Protein AF-W5SKE3-F1 (afdb_monomer_lite)

pLDDT: mean 70.8, std 13.85, range [36.34, 90.31]

Structure (mmCIF, N/CA/C/O backbone):
data_AF-W5SKE3-F1
#
_entry.id   AF-W5SKE3-F1
#
loop_
_atom_site.group_PDB
_atom_site.id
_atom_site.type_symbol
_atom_site.label_atom_id
_atom_site.label_alt_id
_atom_site.label_comp_id
_atom_site.label_asym_id
_atom_site.label_entity_id
_atom_site.label_seq_id
_atom_site.pdbx_PDB_ins_code
_atom_site.Cartn_x
_atom_site.Cartn_y
_atom_site.Cartn_z
_atom_site.occupancy
_atom_site.B_iso_or_equiv
_atom_site.auth_seq_id
_atom_site.auth_comp_id
_atom_site.auth_asym_id
_atom_site.auth_atom_id
_atom_site.pdbx_PDB_model_num
ATOM 1 N N . MET A 1 1 ? 15.870 10.204 -6.460 1.00 56.44 1 MET A N 1
ATOM 2 C CA . MET A 1 1 ? 16.559 9.361 -7.465 1.00 56.44 1 MET A CA 1
ATOM 3 C C . MET A 1 1 ? 15.510 8.499 -8.147 1.00 56.44 1 MET A C 1
ATOM 5 O O . MET A 1 1 ? 14.850 7.730 -7.466 1.00 56.44 1 MET A O 1
ATOM 9 N N . ASP A 1 2 ? 15.295 8.684 -9.449 1.00 71.56 2 ASP A N 1
ATOM 10 C CA . ASP A 1 2 ? 14.310 7.921 -10.228 1.00 71.56 2 ASP A CA 1
ATOM 11 C C . ASP A 1 2 ? 14.944 6.594 -10.669 1.00 71.56 2 ASP A C 1
ATOM 13 O O . ASP A 1 2 ? 15.752 6.550 -11.600 1.00 71.56 2 ASP A O 1
ATOM 17 N N . THR A 1 3 ? 14.633 5.514 -9.952 1.00 68.12 3 THR A N 1
ATOM 18 C CA . THR A 1 3 ? 15.201 4.173 -10.172 1.00 68.12 3 THR A CA 1
ATOM 19 C C . THR A 1 3 ? 14.956 3.652 -11.591 1.00 68.12 3 THR A C 1
ATOM 21 O O . THR A 1 3 ? 15.789 2.912 -12.118 1.00 68.12 3 THR A O 1
ATOM 24 N N . TYR A 1 4 ? 13.891 4.106 -12.260 1.00 72.62 4 TYR A N 1
ATOM 25 C CA . TYR A 1 4 ? 13.558 3.735 -13.640 1.00 72.62 4 TYR A CA 1
ATOM 26 C C . TYR A 1 4 ? 14.439 4.415 -14.693 1.00 72.62 4 TYR A C 1
ATOM 28 O O . TYR A 1 4 ? 14.498 3.955 -15.835 1.00 72.62 4 TYR A O 1
ATOM 36 N N . LYS A 1 5 ? 15.135 5.496 -14.323 1.00 78.38 5 LYS A N 1
ATOM 37 C CA . LYS A 1 5 ? 16.071 6.225 -15.194 1.00 78.38 5 LYS A CA 1
ATOM 38 C C . LYS A 1 5 ? 17.526 5.798 -15.008 1.00 78.38 5 LYS A C 1
ATOM 40 O O . LYS A 1 5 ? 18.400 6.296 -15.711 1.00 78.38 5 LYS A O 1
ATOM 45 N N . SER A 1 6 ? 17.799 4.866 -14.094 1.00 86.06 6 SER A N 1
ATOM 46 C CA . SER A 1 6 ? 19.141 4.313 -13.912 1.00 86.06 6 SER A CA 1
ATOM 47 C C . SER A 1 6 ? 19.624 3.599 -15.180 1.00 86.06 6 SER A C 1
ATOM 49 O O . SER A 1 6 ? 18.898 2.804 -15.785 1.00 86.06 6 SER A O 1
ATOM 51 N N . SER A 1 7 ? 20.885 3.829 -15.554 1.00 84.00 7 SER A N 1
ATOM 52 C CA . SER A 1 7 ? 21.550 3.143 -16.671 1.00 84.00 7 SER A CA 1
ATOM 53 C C . SER A 1 7 ? 21.527 1.618 -16.507 1.00 84.00 7 SER A C 1
ATOM 55 O O . SER A 1 7 ? 21.350 0.883 -17.483 1.00 84.00 7 SER A O 1
ATOM 57 N N . PHE A 1 8 ? 21.613 1.140 -15.262 1.00 83.75 8 PHE A N 1
ATOM 58 C CA . PHE A 1 8 ? 21.484 -0.270 -14.910 1.00 83.75 8 PHE A CA 1
ATOM 59 C C . PHE A 1 8 ? 20.099 -0.819 -15.277 1.00 83.75 8 PHE A C 1
ATOM 61 O O . PHE A 1 8 ? 19.985 -1.846 -15.951 1.00 83.75 8 PHE A O 1
ATOM 68 N N . PHE A 1 9 ? 19.041 -0.094 -14.905 1.00 82.00 9 PHE A N 1
ATOM 69 C CA . PHE A 1 9 ? 17.662 -0.493 -15.172 1.00 82.00 9 PHE A CA 1
ATOM 70 C C . PHE A 1 9 ? 17.366 -0.551 -16.678 1.00 82.00 9 PHE A C 1
ATOM 72 O O . PHE A 1 9 ? 16.803 -1.531 -17.165 1.00 82.00 9 PHE A O 1
ATOM 79 N N . ILE A 1 10 ? 17.824 0.444 -17.444 1.00 85.12 10 ILE A N 1
ATOM 80 C CA . ILE A 1 10 ? 17.656 0.488 -18.906 1.00 85.12 10 ILE A CA 1
ATOM 81 C C . ILE A 1 10 ? 18.365 -0.696 -19.582 1.00 85.12 10 ILE A C 1
ATOM 83 O O . ILE A 1 10 ? 17.788 -1.351 -20.458 1.00 85.12 10 ILE A O 1
ATOM 87 N N . LYS A 1 11 ? 19.595 -1.014 -19.154 1.00 87.75 11 LYS A N 1
ATOM 88 C CA . LYS A 1 11 ?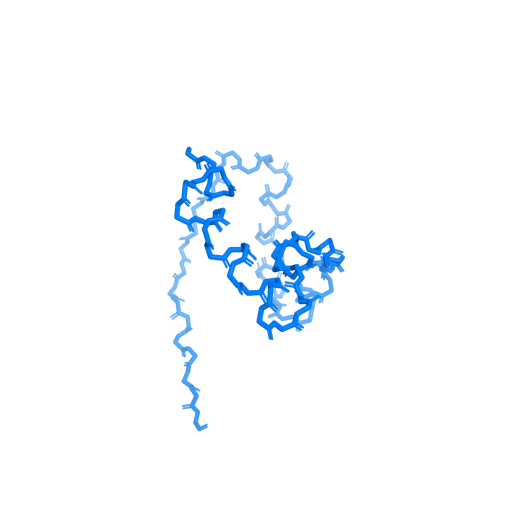 20.379 -2.137 -19.691 1.00 87.75 11 LYS A CA 1
ATOM 89 C C . LYS A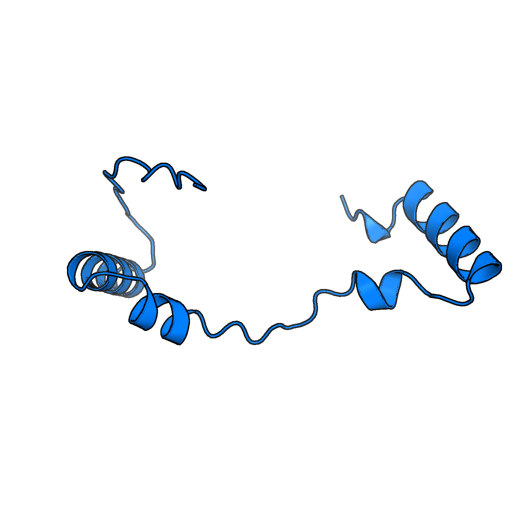 1 11 ? 19.675 -3.473 -19.454 1.00 87.75 11 LYS A C 1
ATOM 91 O O . LYS A 1 11 ? 19.551 -4.279 -20.380 1.00 87.75 11 LYS A O 1
ATOM 96 N N . HIS A 1 12 ? 19.166 -3.690 -18.242 1.00 84.06 12 HIS A N 1
ATOM 97 C CA . HIS A 1 12 ? 18.423 -4.902 -17.911 1.00 84.06 12 HIS A CA 1
ATOM 98 C C . HIS A 1 12 ? 17.092 -4.983 -18.662 1.00 84.06 12 HIS A C 1
ATOM 100 O O . HIS A 1 12 ? 16.828 -6.002 -19.296 1.00 84.06 12 HIS A O 1
ATOM 106 N N . LYS A 1 13 ? 16.308 -3.902 -18.709 1.00 84.31 13 LYS A N 1
ATOM 107 C CA . LYS A 1 13 ? 15.059 -3.837 -19.484 1.00 84.31 13 LYS A CA 1
ATOM 108 C C . LYS A 1 13 ? 15.270 -4.251 -20.946 1.00 84.31 13 LYS A C 1
ATOM 110 O O . LYS A 1 13 ? 14.518 -5.074 -21.461 1.00 84.31 13 LYS A O 1
ATOM 115 N N . LYS A 1 14 ? 16.321 -3.742 -21.605 1.00 86.50 14 LYS A N 1
ATOM 116 C CA . LYS A 1 14 ? 16.647 -4.091 -23.001 1.00 86.50 14 LYS A CA 1
ATOM 117 C C . LYS A 1 14 ? 17.034 -5.568 -23.154 1.00 86.50 14 LYS A C 1
ATOM 119 O O . LYS A 1 14 ? 16.559 -6.225 -24.077 1.00 86.50 14 LYS A O 1
ATOM 124 N N . LYS A 1 15 ? 17.844 -6.101 -22.232 1.00 87.94 15 LYS A N 1
ATOM 125 C CA . LYS A 1 15 ? 18.262 -7.515 -22.225 1.00 87.94 15 LYS A CA 1
ATOM 126 C C . LYS A 1 15 ? 17.072 -8.467 -22.068 1.00 87.94 15 LYS A C 1
ATOM 128 O O . LYS A 1 15 ? 16.972 -9.441 -22.807 1.00 87.94 15 LYS A O 1
ATOM 133 N N . TYR A 1 16 ? 16.166 -8.178 -21.137 1.00 84.88 16 TYR A N 1
ATOM 134 C CA . TYR A 1 16 ? 14.979 -9.003 -20.902 1.00 84.88 16 TYR A CA 1
ATOM 135 C C . TYR A 1 16 ? 13.965 -8.908 -22.046 1.00 84.88 16 TYR A C 1
ATOM 137 O O . TYR A 1 16 ? 13.467 -9.944 -22.479 1.00 84.88 16 TYR A O 1
ATOM 145 N N . LYS A 1 17 ? 13.737 -7.711 -22.606 1.00 87.25 17 LYS A N 1
ATOM 146 C CA . LYS A 1 17 ? 12.879 -7.547 -23.789 1.00 87.25 17 LYS A CA 1
ATOM 147 C C . LYS A 1 17 ? 13.391 -8.352 -24.979 1.00 87.25 17 LYS A C 1
ATOM 149 O O . LYS A 1 17 ? 12.603 -8.985 -25.666 1.00 87.25 17 LYS A O 1
ATOM 154 N N . HIS A 1 18 ? 14.703 -8.364 -25.203 1.00 88.12 18 HIS A N 1
ATOM 155 C CA . HIS A 1 18 ? 15.294 -9.143 -26.288 1.00 88.12 18 HIS A CA 1
ATOM 156 C C . HIS A 1 18 ? 15.200 -10.657 -26.049 1.00 88.12 18 HIS A C 1
ATOM 158 O O . HIS A 1 18 ? 14.885 -11.398 -26.969 1.00 88.12 18 HIS A O 1
ATOM 164 N N . LYS A 1 19 ? 15.448 -11.115 -24.816 1.00 90.31 19 LYS A N 1
ATOM 165 C CA . LYS A 1 19 ? 15.496 -12.549 -24.497 1.00 90.31 19 LYS A CA 1
ATOM 166 C C . LYS A 1 19 ? 14.115 -13.198 -24.356 1.00 90.31 19 LYS A C 1
ATOM 168 O O . LYS A 1 19 ? 13.972 -14.369 -24.677 1.00 90.31 19 LYS A O 1
ATOM 173 N N . TYR A 1 20 ? 13.129 -12.461 -23.852 1.00 84.69 20 TYR A N 1
ATOM 174 C CA . TYR A 1 20 ? 11.822 -13.016 -23.486 1.00 84.69 20 TYR A CA 1
ATOM 175 C C . TYR A 1 20 ? 10.649 -12.339 -24.201 1.00 84.69 20 TYR A C 1
ATOM 177 O O . TYR A 1 20 ? 9.511 -12.737 -23.995 1.00 84.69 20 TYR A O 1
ATOM 185 N N . GLY A 1 21 ? 10.890 -11.288 -24.994 1.00 82.56 21 GLY A N 1
ATOM 186 C CA . GLY A 1 21 ? 9.824 -10.494 -25.617 1.00 82.56 21 GLY A CA 1
ATOM 187 C C . GLY A 1 21 ? 9.022 -9.633 -24.631 1.00 82.56 21 GLY A C 1
ATOM 188 O O . GLY A 1 21 ? 8.056 -8.991 -25.026 1.00 82.56 21 GLY A O 1
ATOM 189 N N . ILE A 1 22 ? 9.417 -9.595 -23.355 1.00 77.88 22 ILE A N 1
ATOM 190 C CA . ILE A 1 22 ? 8.656 -8.966 -22.271 1.00 77.88 22 ILE A CA 1
ATOM 191 C C . ILE A 1 22 ? 9.253 -7.598 -21.920 1.00 77.88 22 ILE A C 1
ATOM 193 O O . ILE A 1 22 ? 10.445 -7.491 -21.618 1.00 77.88 22 ILE A O 1
ATOM 197 N N . ASP A 1 23 ? 8.430 -6.544 -21.901 1.00 80.31 23 ASP A N 1
ATOM 198 C CA . ASP A 1 23 ? 8.827 -5.255 -21.330 1.00 80.31 23 ASP A CA 1
ATOM 199 C C . ASP A 1 23 ? 8.546 -5.249 -19.822 1.00 80.31 23 ASP A C 1
ATOM 201 O O . ASP A 1 23 ? 7.404 -5.172 -19.375 1.00 80.31 23 ASP A O 1
ATOM 205 N N . ILE A 1 24 ? 9.609 -5.310 -19.015 1.00 75.19 24 ILE A N 1
ATOM 206 C CA . ILE A 1 24 ? 9.497 -5.327 -17.547 1.00 75.19 24 ILE A CA 1
ATOM 207 C C . ILE A 1 24 ? 8.750 -4.081 -17.031 1.00 75.19 24 ILE A C 1
ATOM 209 O O . ILE A 1 24 ? 8.125 -4.123 -15.974 1.00 75.19 24 ILE A O 1
ATOM 213 N N . LYS A 1 25 ? 8.751 -2.971 -17.786 1.00 74.81 25 LYS A N 1
ATOM 214 C CA . LYS A 1 25 ? 8.011 -1.756 -17.417 1.00 74.81 25 LYS A CA 1
ATOM 215 C C . LYS A 1 25 ? 6.515 -2.021 -17.211 1.00 74.81 25 LYS A C 1
ATOM 217 O O . LYS A 1 25 ? 5.923 -1.379 -16.349 1.00 74.81 25 LYS A O 1
ATOM 222 N N . ASP A 1 26 ? 5.931 -2.970 -17.939 1.00 74.25 26 ASP A N 1
ATOM 223 C CA . ASP A 1 26 ? 4.504 -3.299 -17.836 1.00 74.25 26 ASP A CA 1
ATOM 224 C C . ASP A 1 26 ? 4.159 -4.031 -16.531 1.00 74.25 26 ASP A C 1
ATOM 226 O O . ASP A 1 26 ? 3.029 -3.955 -16.054 1.00 74.25 26 ASP A O 1
ATOM 230 N N . TYR A 1 27 ? 5.148 -4.674 -15.909 1.00 73.00 27 TYR A N 1
ATOM 231 C CA . TYR A 1 27 ? 5.001 -5.415 -14.654 1.00 73.00 27 TYR A CA 1
ATOM 232 C C . TYR A 1 27 ? 5.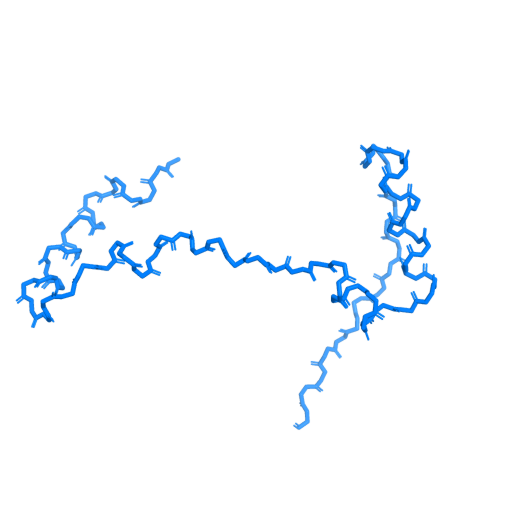335 -4.574 -13.425 1.00 73.00 27 TYR A C 1
ATOM 234 O O . TYR A 1 27 ? 4.823 -4.839 -12.342 1.00 73.00 27 TYR A O 1
ATOM 242 N N . ILE A 1 28 ? 6.199 -3.570 -13.585 1.00 73.00 28 ILE A N 1
ATOM 243 C CA . ILE A 1 28 ? 6.630 -2.697 -12.484 1.00 73.00 28 ILE A CA 1
ATOM 244 C C . ILE A 1 28 ? 5.785 -1.423 -12.422 1.00 73.00 28 ILE A C 1
ATOM 246 O O . ILE A 1 28 ? 5.842 -0.683 -11.442 1.00 73.00 28 ILE A O 1
ATOM 250 N N . LYS A 1 29 ? 4.984 -1.142 -13.461 1.00 69.56 29 LYS A N 1
ATOM 251 C CA . LYS A 1 29 ? 4.007 -0.058 -13.404 1.00 69.56 29 LYS A CA 1
ATOM 252 C C . LYS A 1 29 ? 3.169 -0.287 -12.144 1.00 69.56 29 LYS A C 1
ATOM 254 O O . LYS A 1 29 ? 2.632 -1.388 -12.011 1.00 69.56 29 LYS A O 1
ATOM 259 N N . PRO A 1 30 ? 3.073 0.689 -11.222 1.00 65.00 30 PRO A N 1
ATOM 260 C CA . PRO A 1 30 ? 2.187 0.546 -10.085 1.00 65.00 30 PRO A CA 1
ATOM 261 C C . PRO A 1 30 ? 0.796 0.319 -10.664 1.00 65.00 30 PRO A C 1
ATOM 263 O O . PRO A 1 30 ? 0.188 1.224 -11.236 1.00 65.00 30 PRO A O 1
ATOM 266 N N . LYS A 1 31 ? 0.330 -0.932 -10.612 1.00 62.97 31 LYS A N 1
ATOM 267 C CA . LYS A 1 31 ? -1.073 -1.219 -10.844 1.00 62.97 31 LYS A CA 1
ATOM 268 C C . LYS A 1 31 ? -1.779 -0.411 -9.774 1.00 62.97 31 LYS A C 1
ATOM 270 O O . LYS A 1 31 ? -1.448 -0.549 -8.597 1.00 62.97 31 LYS A O 1
ATOM 275 N N . SER A 1 32 ? -2.713 0.441 -10.180 1.00 60.41 32 SER A N 1
ATOM 276 C CA . SER A 1 32 ? -3.718 0.955 -9.263 1.00 60.41 32 SER A CA 1
ATOM 277 C C . SER A 1 32 ? -4.544 -0.250 -8.824 1.00 60.41 32 SER A C 1
ATOM 279 O O . SER A 1 32 ? -5.614 -0.531 -9.360 1.00 60.41 32 SER A O 1
ATOM 281 N N . LEU A 1 33 ? -3.989 -1.051 -7.919 1.00 61.00 33 LEU A N 1
ATOM 282 C CA . LEU A 1 33 ? -4.783 -1.938 -7.110 1.00 61.00 33 LEU A CA 1
ATOM 283 C C . LEU A 1 33 ? -5.705 -0.981 -6.375 1.00 61.00 33 LEU A C 1
ATOM 285 O O . LEU A 1 33 ? -5.246 -0.154 -5.587 1.00 61.00 33 LEU A O 1
ATOM 289 N N . ASN A 1 34 ? -6.986 -1.036 -6.720 1.00 61.75 34 ASN A N 1
ATOM 290 C CA . ASN A 1 34 ? -8.032 -0.379 -5.962 1.00 61.75 34 ASN A CA 1
ATOM 291 C C . ASN A 1 34 ? -8.153 -1.162 -4.647 1.00 61.75 34 ASN A C 1
ATOM 293 O O . ASN A 1 34 ? -9.081 -1.940 -4.454 1.00 61.75 34 ASN A O 1
ATOM 297 N N . VAL A 1 35 ? -7.105 -1.092 -3.820 1.00 64.69 35 VAL A N 1
ATOM 298 C CA . VAL A 1 35 ? -7.059 -1.733 -2.515 1.00 64.69 35 VAL A CA 1
ATOM 299 C C . VAL A 1 35 ? -8.063 -0.964 -1.686 1.00 64.69 35 VAL A C 1
ATOM 301 O O . VAL A 1 35 ? -7.825 0.190 -1.326 1.00 64.69 35 VAL A O 1
ATOM 304 N N . ASN A 1 36 ? -9.217 -1.578 -1.445 1.00 68.62 36 ASN A N 1
ATOM 305 C CA . ASN A 1 36 ? -10.209 -0.987 -0.575 1.00 68.62 36 ASN A CA 1
ATOM 306 C C . ASN A 1 36 ? -9.738 -1.153 0.871 1.00 68.62 36 ASN A C 1
ATOM 308 O O . ASN A 1 36 ? -10.031 -2.147 1.533 1.00 68.62 36 ASN A O 1
ATOM 312 N N . PHE A 1 37 ? -8.960 -0.180 1.344 1.00 69.75 37 PHE A N 1
ATOM 313 C CA . PHE A 1 37 ? -8.472 -0.162 2.719 1.00 69.75 37 PHE A CA 1
ATOM 314 C C . PHE A 1 37 ? -9.627 -0.179 3.728 1.00 69.75 37 PHE A C 1
ATOM 316 O O . PHE A 1 37 ? -9.477 -0.793 4.776 1.00 69.75 37 PHE A O 1
ATOM 323 N N . LYS A 1 38 ? -10.809 0.360 3.385 1.00 74.94 38 LYS A N 1
ATOM 324 C CA . LYS A 1 38 ? -11.984 0.313 4.271 1.00 74.94 38 LYS A CA 1
ATOM 325 C C . LYS A 1 38 ? -12.498 -1.104 4.508 1.00 74.94 38 LYS A C 1
ATOM 327 O O . LYS A 1 38 ? -12.840 -1.433 5.641 1.00 74.94 38 LYS A O 1
ATOM 332 N N . ASP A 1 39 ? -12.523 -1.943 3.473 1.00 76.19 39 ASP A N 1
ATOM 333 C CA . ASP A 1 39 ? -12.968 -3.336 3.617 1.00 76.19 39 ASP A CA 1
ATOM 334 C C . ASP A 1 39 ? -11.977 -4.128 4.475 1.00 76.19 39 ASP A C 1
ATOM 336 O O . ASP A 1 39 ? -12.375 -4.918 5.329 1.00 76.19 39 ASP A O 1
ATOM 340 N N . PHE A 1 40 ? -10.676 -3.873 4.297 1.00 76.50 40 PHE A N 1
ATOM 341 C CA . PHE A 1 40 ? -9.629 -4.475 5.121 1.00 76.50 40 PHE A CA 1
ATOM 342 C C . PHE A 1 40 ? -9.738 -4.037 6.587 1.00 76.50 40 PHE A C 1
ATOM 344 O O . PHE A 1 40 ? -9.675 -4.866 7.494 1.00 76.50 40 PHE A O 1
ATOM 351 N N . GLU A 1 41 ? -9.930 -2.740 6.824 1.00 78.62 41 GLU A N 1
ATOM 352 C CA . GLU A 1 41 ? -10.096 -2.176 8.161 1.00 78.62 41 GLU A CA 1
ATOM 353 C C . GLU A 1 41 ? -11.317 -2.768 8.869 1.00 78.62 41 GLU A C 1
ATOM 355 O O . GLU A 1 41 ? -11.209 -3.183 10.019 1.00 78.62 41 GLU A O 1
ATOM 360 N N . GLN A 1 42 ? -12.454 -2.899 8.184 1.00 77.12 42 GLN A N 1
ATOM 361 C CA . GLN A 1 42 ? -13.643 -3.538 8.755 1.00 77.12 42 GLN A CA 1
ATOM 362 C C . GLN A 1 42 ? -13.468 -5.037 9.012 1.00 77.12 42 GLN A C 1
ATOM 364 O O . GLN A 1 42 ? -13.978 -5.538 10.013 1.00 77.12 42 GLN A O 1
ATOM 369 N N . ALA A 1 43 ? -12.767 -5.757 8.134 1.00 80.06 43 ALA A N 1
ATOM 370 C CA . ALA A 1 43 ? -12.594 -7.201 8.263 1.00 80.06 43 ALA A CA 1
ATOM 371 C C . ALA A 1 43 ? -11.577 -7.597 9.346 1.00 80.06 43 ALA A C 1
ATOM 373 O O . ALA A 1 43 ? -11.713 -8.658 9.956 1.00 80.06 43 ALA A O 1
ATOM 374 N N . HIS A 1 44 ? -10.551 -6.772 9.577 1.00 77.19 44 HIS A N 1
ATOM 375 C CA . HIS A 1 44 ? -9.394 -7.159 10.390 1.00 77.19 44 HIS A CA 1
ATOM 376 C C . HIS A 1 44 ? -9.179 -6.321 11.651 1.00 77.19 44 HIS A C 1
ATOM 378 O O . HIS A 1 44 ? -8.431 -6.756 12.530 1.00 77.19 44 HIS A O 1
ATOM 384 N N . LEU A 1 45 ? -9.797 -5.144 11.775 1.00 79.81 45 LEU A N 1
ATOM 385 C CA . LEU A 1 45 ? -9.625 -4.313 12.962 1.00 79.81 45 LEU A CA 1
ATOM 386 C C . LEU A 1 45 ? -10.723 -4.553 13.986 1.00 79.81 45 LEU A C 1
ATOM 388 O O . LEU A 1 45 ? -11.910 -4.661 13.692 1.00 79.81 45 LEU A O 1
ATOM 392 N N . THR A 1 46 ? -10.312 -4.545 15.246 1.00 82.12 46 THR A N 1
ATOM 393 C CA . THR A 1 46 ? -11.247 -4.469 16.365 1.00 82.12 46 THR A CA 1
ATOM 394 C C . THR A 1 46 ? -11.888 -3.083 16.428 1.00 82.12 46 THR A C 1
ATOM 396 O O . THR A 1 46 ? -11.291 -2.080 16.026 1.00 82.12 46 THR A O 1
ATOM 399 N N . SER A 1 47 ? -13.075 -2.984 17.028 1.00 80.06 47 SER A N 1
ATOM 400 C CA . SER A 1 47 ? -13.799 -1.711 17.171 1.00 80.06 47 SER A CA 1
ATOM 401 C C . SER A 1 47 ? -12.965 -0.613 17.850 1.00 80.06 47 SER A C 1
ATOM 403 O O . SER A 1 47 ? -13.105 0.561 17.519 1.00 80.06 47 SER A O 1
ATOM 405 N N . LYS A 1 48 ? -12.052 -0.986 18.762 1.00 78.56 48 LYS A N 1
ATOM 406 C CA . LYS A 1 48 ? -11.117 -0.048 19.406 1.00 78.56 48 LYS A CA 1
ATOM 407 C C . LYS A 1 48 ? -10.083 0.508 18.425 1.00 78.56 48 LYS A C 1
ATOM 409 O O . LYS A 1 48 ? -9.804 1.700 18.460 1.00 78.56 48 LYS A O 1
ATOM 414 N N . GLN A 1 49 ? -9.532 -0.330 17.550 1.00 76.44 49 GLN A N 1
ATOM 415 C CA . GLN A 1 49 ? -8.563 0.098 16.536 1.00 76.44 49 GLN A CA 1
ATOM 416 C C . GLN A 1 49 ? -9.227 0.984 15.474 1.00 76.44 49 GLN A C 1
ATOM 418 O O . GLN A 1 49 ? -8.683 2.029 15.132 1.00 76.44 49 GLN A O 1
ATOM 423 N N . LEU A 1 50 ? -10.439 0.630 15.041 1.00 80.31 50 LEU A N 1
ATOM 424 C CA . LEU A 1 50 ? -11.257 1.454 14.143 1.00 80.31 50 LEU A CA 1
ATOM 425 C C . LEU A 1 50 ? -11.559 2.839 14.734 1.00 80.31 50 LEU A C 1
ATOM 427 O O . LEU A 1 50 ? -11.417 3.847 14.050 1.00 80.31 50 LEU A O 1
ATOM 431 N N . ALA A 1 51 ? -11.918 2.915 16.019 1.00 80.69 51 ALA A N 1
ATOM 432 C CA . ALA A 1 51 ? -12.154 4.194 16.691 1.00 80.69 51 ALA A CA 1
ATOM 433 C C . ALA A 1 51 ? -10.900 5.085 16.717 1.00 80.69 51 ALA A C 1
ATOM 435 O O . ALA A 1 51 ? -11.003 6.301 16.546 1.00 80.69 51 ALA A O 1
ATOM 436 N N . VAL A 1 52 ? -9.717 4.485 16.883 1.00 77.75 52 VAL A N 1
ATOM 437 C CA . VAL A 1 52 ? -8.438 5.203 16.819 1.00 77.75 52 VAL A CA 1
ATOM 438 C C . VAL A 1 52 ? -8.176 5.725 15.404 1.00 77.75 52 VAL A C 1
ATOM 440 O O . VAL A 1 52 ? -7.870 6.906 15.267 1.00 77.75 52 VAL A O 1
ATOM 443 N N . ILE A 1 53 ? -8.360 4.912 14.357 1.00 78.19 53 ILE A N 1
ATOM 444 C CA . ILE A 1 53 ? -8.199 5.351 12.955 1.00 78.19 53 ILE A CA 1
ATOM 445 C C . ILE A 1 53 ? -9.164 6.493 12.616 1.00 78.19 53 ILE A C 1
ATOM 447 O O . ILE A 1 53 ? -8.734 7.535 12.128 1.00 78.19 53 ILE A O 1
ATOM 451 N N . ASN A 1 54 ? -10.440 6.365 12.979 1.00 78.50 54 ASN A N 1
ATOM 452 C CA . ASN A 1 54 ? -11.435 7.418 12.758 1.00 78.50 54 ASN A CA 1
ATOM 453 C C . ASN A 1 54 ? -11.076 8.719 13.493 1.00 78.50 54 ASN A C 1
ATOM 455 O O . ASN A 1 54 ? -11.271 9.818 12.973 1.00 78.50 54 ASN A O 1
ATOM 459 N N . SER A 1 55 ? -10.530 8.613 14.708 1.00 78.12 55 SER A N 1
ATOM 460 C CA . SER A 1 55 ? -10.028 9.770 15.452 1.00 78.12 55 SER A CA 1
ATOM 461 C C . SER A 1 55 ? -8.836 10.420 14.740 1.00 78.12 55 SER A C 1
ATOM 463 O O . SER A 1 55 ? -8.740 11.643 14.699 1.00 78.12 55 SER A O 1
ATOM 465 N N . ILE A 1 56 ? -7.935 9.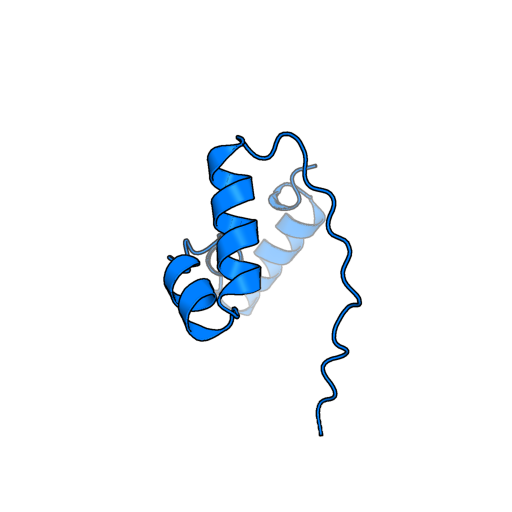626 14.161 1.00 74.62 56 ILE A N 1
ATOM 466 C CA . ILE A 1 56 ? -6.767 10.108 13.412 1.00 74.62 56 ILE A CA 1
ATOM 467 C C . ILE A 1 56 ? -7.194 10.870 12.153 1.00 74.62 56 ILE A C 1
ATOM 469 O O . ILE A 1 56 ? -6.698 11.976 11.913 1.00 74.62 56 ILE A O 1
ATOM 473 N N . GLU A 1 57 ? -8.119 10.301 11.375 1.00 74.94 57 GLU A N 1
ATOM 474 C CA . GLU A 1 57 ? -8.661 10.941 10.172 1.00 74.94 57 GLU A CA 1
ATOM 475 C C . GLU A 1 57 ? -9.337 12.272 10.511 1.00 74.94 57 GLU A C 1
AT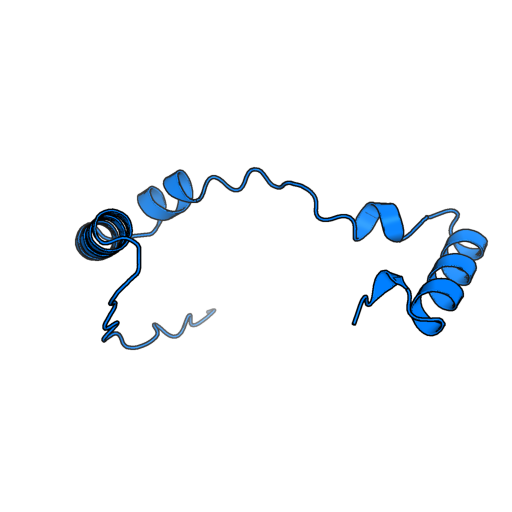OM 477 O O . GLU A 1 57 ? -9.074 13.287 9.869 1.00 74.94 57 GLU A O 1
ATOM 482 N N . LYS A 1 58 ? -10.133 12.305 11.587 1.00 78.56 58 LYS A N 1
ATOM 483 C CA . LYS A 1 58 ? -10.835 13.514 12.041 1.00 78.56 58 LYS A CA 1
ATOM 484 C C . LYS A 1 58 ? -9.894 14.647 12.477 1.00 78.56 58 LYS A C 1
ATOM 486 O O . LYS A 1 58 ? -10.285 15.812 12.441 1.00 78.56 58 LYS A O 1
ATOM 491 N N . HIS A 1 59 ? -8.668 14.327 12.889 1.00 73.81 59 HIS A N 1
ATOM 492 C CA . HIS A 1 59 ? -7.677 15.292 13.377 1.00 73.81 59 HIS A CA 1
ATOM 493 C C . HIS A 1 59 ? -6.543 15.574 12.373 1.00 73.81 59 HIS A C 1
ATOM 495 O O . HIS A 1 59 ? -5.454 15.994 12.779 1.00 73.81 59 HIS A O 1
ATOM 501 N N . ASN A 1 60 ? -6.782 15.360 11.069 1.00 64.38 60 ASN A N 1
ATOM 502 C CA . ASN A 1 60 ? -5.830 15.627 9.978 1.00 64.38 60 ASN A CA 1
ATOM 503 C C . ASN A 1 60 ? -4.443 14.992 10.194 1.00 64.38 60 ASN A C 1
ATOM 505 O O . ASN A 1 60 ? -3.431 15.554 9.786 1.00 64.38 60 ASN A O 1
ATOM 509 N N . GLN A 1 61 ? -4.375 13.834 10.866 1.00 61.47 61 GLN A N 1
ATOM 510 C CA . GLN A 1 61 ? -3.119 13.108 11.124 1.00 61.47 61 GLN A CA 1
ATOM 511 C C . GLN A 1 61 ? -2.066 13.915 11.921 1.00 61.47 61 GLN A C 1
ATOM 513 O O . GLN A 1 61 ? -0.907 13.517 12.012 1.00 61.47 61 GLN A O 1
ATOM 518 N N . THR A 1 62 ? -2.455 15.039 12.535 1.00 56.56 62 THR A N 1
ATOM 519 C CA . THR A 1 62 ? -1.506 16.042 13.052 1.00 56.56 62 THR A CA 1
ATOM 520 C C . THR A 1 62 ? -0.812 15.617 14.353 1.00 56.56 62 THR A C 1
ATOM 522 O O . THR A 1 62 ? 0.272 16.108 14.660 1.00 56.56 62 THR A O 1
ATOM 525 N N . LYS A 1 63 ? -1.411 14.700 15.129 1.00 50.94 63 LYS A N 1
ATOM 526 C CA . LYS A 1 63 ? -0.822 14.102 16.340 1.00 50.94 63 LYS A CA 1
ATOM 527 C C . LYS A 1 63 ? -1.390 12.706 16.571 1.00 50.94 63 LYS A C 1
ATOM 529 O O . LYS A 1 63 ? -2.576 12.562 16.849 1.00 50.94 63 LYS A O 1
ATOM 534 N N . ILE A 1 64 ? -0.529 11.695 16.509 1.00 53.28 64 ILE A N 1
ATOM 535 C CA . ILE A 1 64 ? -0.882 10.308 16.814 1.00 53.28 64 ILE A CA 1
ATOM 536 C C . ILE A 1 64 ? 0.200 9.748 17.738 1.00 53.28 64 ILE A C 1
ATOM 538 O O . ILE A 1 64 ? 1.357 9.646 17.339 1.00 53.28 64 ILE A O 1
ATOM 542 N N . ILE A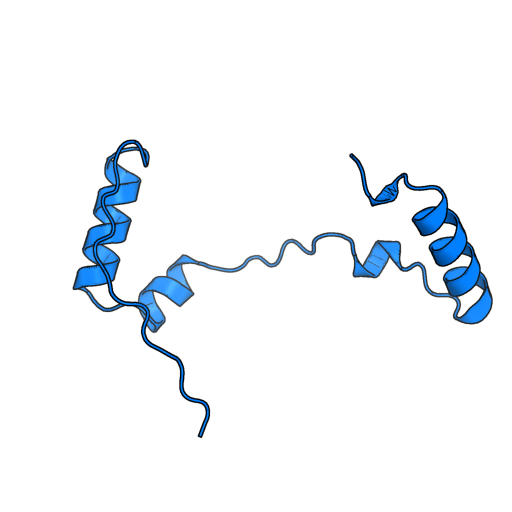 1 65 ? -0.163 9.391 18.971 1.00 55.50 65 ILE A N 1
ATOM 543 C CA . ILE A 1 65 ? 0.698 8.603 19.861 1.00 55.50 65 ILE A CA 1
ATOM 544 C C . ILE A 1 65 ? 0.165 7.171 19.816 1.00 55.50 65 ILE A C 1
ATOM 546 O O . ILE A 1 65 ? -0.822 6.842 20.469 1.00 55.50 65 ILE A O 1
ATOM 550 N N . LEU A 1 66 ? 0.786 6.333 18.988 1.00 55.28 66 LEU A N 1
ATOM 551 C CA . LEU A 1 66 ? 0.502 4.900 18.927 1.00 55.28 66 LEU A CA 1
ATOM 552 C C . LEU A 1 66 ? 1.292 4.196 20.035 1.00 55.28 66 LEU A C 1
ATOM 554 O O . LEU A 1 66 ? 2.487 3.959 19.894 1.00 55.28 66 LEU A O 1
ATOM 558 N N . CYS A 1 67 ? 0.623 3.849 21.133 1.00 55.28 67 CYS A N 1
ATOM 559 C CA . CYS A 1 67 ? 1.160 2.911 22.118 1.00 55.28 67 CYS A CA 1
ATOM 560 C C . CYS A 1 67 ? 0.580 1.519 21.839 1.00 55.28 67 CYS A C 1
ATOM 562 O O . CYS A 1 67 ? -0.571 1.248 22.178 1.00 55.28 67 CYS A O 1
ATOM 564 N N . GLY A 1 68 ? 1.365 0.642 21.207 1.00 52.38 68 GLY A N 1
ATOM 565 C CA . GLY A 1 68 ? 0.971 -0.741 20.937 1.00 52.38 68 GLY A CA 1
ATOM 566 C C . GLY A 1 68 ? 2.171 -1.663 20.726 1.00 52.38 68 GLY A C 1
ATOM 567 O O . GLY A 1 68 ? 3.111 -1.321 20.014 1.00 52.38 68 GLY A O 1
ATOM 568 N N . VAL A 1 69 ? 2.129 -2.837 21.358 1.00 44.75 69 VAL A N 1
ATOM 569 C CA . VAL A 1 69 ? 3.066 -3.947 21.137 1.00 44.75 69 VAL A CA 1
ATOM 570 C C . VAL A 1 69 ? 2.718 -4.598 19.794 1.00 44.75 69 VAL A C 1
ATOM 572 O O . VAL A 1 69 ? 1.555 -4.925 19.563 1.00 44.75 69 VAL A O 1
ATOM 575 N N . LEU A 1 70 ? 3.701 -4.779 18.907 1.00 45.72 70 LEU A N 1
ATOM 576 C CA . LEU A 1 70 ? 3.525 -5.518 17.651 1.00 45.72 70 LEU A CA 1
ATOM 577 C C . LEU A 1 70 ? 3.078 -6.960 17.959 1.00 45.72 70 LEU A C 1
ATOM 579 O O . LEU A 1 70 ? 3.830 -7.682 18.619 1.00 45.72 70 LEU A O 1
ATOM 583 N N . PRO A 1 71 ? 1.905 -7.427 17.490 1.00 41.88 71 PRO A N 1
ATOM 584 C CA . PRO A 1 71 ? 1.598 -8.845 17.546 1.00 41.88 71 PRO A CA 1
ATOM 585 C C . PRO A 1 71 ? 2.521 -9.567 16.559 1.00 41.88 71 PRO A C 1
ATOM 587 O O . PRO A 1 71 ? 2.424 -9.395 15.345 1.00 41.88 71 PRO A O 1
ATOM 590 N N . VAL A 1 72 ? 3.454 -10.356 17.095 1.00 41.31 72 VAL A N 1
ATOM 591 C CA . VAL A 1 72 ? 4.275 -11.289 16.318 1.00 41.31 72 VAL A CA 1
ATOM 592 C C . VAL A 1 72 ? 3.332 -12.296 15.669 1.00 41.31 72 VAL A C 1
ATOM 594 O O . VAL A 1 72 ? 2.755 -13.147 16.347 1.00 41.31 72 VAL A O 1
ATOM 597 N N . VAL A 1 73 ? 3.174 -12.196 14.352 1.00 39.53 73 VAL A N 1
ATOM 598 C CA . VAL A 1 73 ? 2.503 -13.213 13.543 1.00 39.53 73 VAL A CA 1
ATOM 599 C C . VAL A 1 73 ? 3.388 -14.459 13.575 1.00 39.53 73 VAL A C 1
ATOM 601 O O . VAL A 1 73 ? 4.401 -14.534 12.882 1.00 39.53 73 VAL A O 1
ATOM 604 N N . LYS A 1 74 ? 3.051 -15.427 14.432 1.00 36.34 74 LYS A N 1
ATOM 605 C CA . LYS A 1 74 ? 3.635 -16.768 14.367 1.00 36.34 74 LYS A CA 1
ATOM 606 C C . LYS A 1 74 ? 2.922 -17.527 13.253 1.00 36.34 74 LYS A C 1
ATOM 608 O O . LYS A 1 74 ? 1.755 -17.875 13.401 1.00 36.34 74 LYS A O 1
ATOM 613 N N . HIS A 1 75 ? 3.622 -17.765 12.150 1.00 39.88 75 HIS A N 1
ATOM 614 C CA . HIS A 1 75 ? 3.244 -18.824 11.223 1.00 39.88 75 HIS A CA 1
ATOM 615 C C . HIS A 1 75 ? 3.507 -20.167 11.917 1.00 39.88 75 HIS A C 1
ATOM 617 O O . HIS A 1 75 ? 4.636 -20.422 12.342 1.00 39.88 75 HIS A O 1
ATOM 623 N N . SER A 1 76 ? 2.445 -20.955 12.100 1.00 44.50 76 SER A N 1
ATOM 624 C CA . SER A 1 76 ? 2.506 -22.367 12.488 1.00 44.50 76 SER A CA 1
ATOM 625 C C . SER A 1 76 ? 2.507 -23.254 11.255 1.00 44.50 76 SER A C 1
ATOM 627 O O . SER A 1 76 ? 2.008 -22.792 10.204 1.00 44.50 76 SER A O 1
#

Foldseek 3Di:
DPPCPDPVNVVVQVVCCVPPVDRCCVVPVPDPPVPPVVVVCVVPPDPVVVVLVVVCVVVVVPDDDDDDDDPPPDDD

Sequence (76 aa):
MDTYKSSFFIKHKKKYKHKYGIDIKDYIKPKSLNVNFKDFEQAHLTSKQLAVINSIEKHNQTKIILCGVLPVVKHS

Radius of gyration: 20.67 Å; chains: 1; bounding box: 35×38×48 Å

Organism: NCBI:txid1292392

Secondary structure (DSSP, 8-state):
--GGG-HHHHHHHHHHHHHHS--THHHHS-------HHHHHHHH--HHHHHHHHHHHHTTTS--------------